Protein AF-A0A1C6RXB1-F1 (afdb_monomer_lite)

Structure (mmCIF, N/CA/C/O backbone):
data_AF-A0A1C6RXB1-F1
#
_entry.id   AF-A0A1C6RXB1-F1
#
loop_
_atom_site.group_PDB
_atom_site.id
_atom_site.type_symbol
_atom_site.label_atom_id
_atom_site.label_alt_id
_atom_site.label_comp_id
_atom_site.label_asym_id
_atom_site.label_entity_id
_atom_site.label_seq_id
_atom_site.pdbx_PDB_ins_code
_atom_site.Cartn_x
_atom_site.Cartn_y
_atom_site.Cartn_z
_atom_site.occupancy
_atom_site.B_iso_or_equiv
_atom_site.auth_seq_id
_atom_site.auth_comp_id
_atom_site.auth_asym_id
_atom_site.auth_atom_id
_atom_site.pdbx_PDB_model_num
ATOM 1 N N . MET A 1 1 ? 4.138 -4.981 -14.962 1.00 79.88 1 MET A N 1
ATOM 2 C CA . MET A 1 1 ? 4.579 -4.442 -13.661 1.00 79.88 1 MET A CA 1
ATOM 3 C C . MET A 1 1 ? 3.657 -3.330 -13.187 1.00 79.88 1 MET A C 1
ATOM 5 O O . MET A 1 1 ? 3.293 -3.316 -12.020 1.00 79.88 1 MET A O 1
ATOM 9 N N . ASP A 1 2 ? 3.171 -2.492 -14.103 1.00 83.19 2 ASP A N 1
ATOM 10 C CA . ASP A 1 2 ? 2.123 -1.495 -13.844 1.00 83.19 2 ASP A CA 1
ATOM 11 C C . ASP A 1 2 ? 0.861 -2.096 -13.203 1.00 83.19 2 ASP A C 1
ATOM 13 O O . ASP A 1 2 ? 0.380 -1.563 -12.210 1.00 83.19 2 ASP A O 1
ATOM 17 N N . ASP A 1 3 ? 0.400 -3.267 -13.666 1.00 88.12 3 ASP A N 1
ATOM 18 C CA . ASP A 1 3 ? -0.743 -3.975 -13.060 1.00 88.12 3 ASP A CA 1
ATOM 19 C C . ASP A 1 3 ? -0.552 -4.269 -11.560 1.00 88.12 3 ASP A C 1
ATOM 21 O O . ASP A 1 3 ? -1.490 -4.127 -10.776 1.00 88.12 3 ASP A O 1
ATOM 25 N N . LEU A 1 4 ? 0.665 -4.653 -11.148 1.00 89.38 4 LEU A N 1
ATOM 26 C CA . LEU A 1 4 ? 0.993 -4.911 -9.743 1.00 89.38 4 LEU A CA 1
ATOM 27 C C . LEU A 1 4 ? 0.988 -3.605 -8.939 1.00 89.38 4 LEU A C 1
ATOM 29 O O . LEU A 1 4 ? 0.458 -3.573 -7.833 1.00 89.38 4 LEU A O 1
ATOM 33 N N . VAL A 1 5 ? 1.522 -2.517 -9.501 1.00 88.31 5 VAL A N 1
ATOM 34 C CA . VAL A 1 5 ? 1.511 -1.189 -8.864 1.00 88.31 5 VAL A CA 1
ATOM 35 C C . VAL A 1 5 ? 0.080 -0.683 -8.682 1.00 88.31 5 VAL A C 1
ATOM 37 O O . VAL A 1 5 ? -0.283 -0.254 -7.586 1.00 88.31 5 VAL A O 1
ATOM 40 N N . THR A 1 6 ? -0.752 -0.768 -9.723 1.00 91.31 6 THR A N 1
ATOM 41 C CA . THR A 1 6 ? -2.166 -0.375 -9.665 1.00 91.31 6 THR A CA 1
ATOM 42 C C . THR A 1 6 ? -2.928 -1.201 -8.632 1.00 91.31 6 THR A C 1
ATOM 44 O O . THR A 1 6 ? -3.662 -0.640 -7.819 1.00 91.31 6 THR A O 1
ATOM 47 N N . TRP A 1 7 ? -2.729 -2.520 -8.614 1.00 93.25 7 TRP A N 1
ATOM 48 C CA . TRP A 1 7 ? -3.399 -3.395 -7.656 1.00 93.25 7 TRP A CA 1
ATOM 49 C C . TRP A 1 7 ? -2.941 -3.150 -6.211 1.00 93.25 7 TRP A C 1
ATOM 51 O O . TRP A 1 7 ? -3.776 -3.049 -5.313 1.00 93.25 7 TRP A O 1
ATOM 61 N N . LEU A 1 8 ? -1.635 -2.984 -5.977 1.00 91.00 8 LEU A N 1
ATOM 62 C CA . LEU A 1 8 ? -1.084 -2.738 -4.642 1.00 91.00 8 LEU A CA 1
ATOM 63 C C . LEU A 1 8 ? -1.553 -1.393 -4.070 1.00 91.00 8 LEU A C 1
ATOM 65 O O . LEU A 1 8 ? -1.834 -1.305 -2.877 1.00 91.00 8 LEU A O 1
ATOM 69 N N . ARG A 1 9 ? -1.718 -0.363 -4.910 1.00 91.12 9 ARG A N 1
ATOM 70 C CA . ARG A 1 9 ? -2.360 0.895 -4.492 1.00 91.12 9 ARG A CA 1
ATOM 71 C C . ARG A 1 9 ? -3.779 0.675 -3.992 1.00 91.12 9 ARG A C 1
ATOM 73 O O . ARG A 1 9 ? -4.104 1.141 -2.908 1.00 91.12 9 ARG A O 1
ATOM 80 N N . ALA A 1 10 ? -4.583 -0.080 -4.736 1.00 92.50 10 ALA A N 1
ATOM 81 C CA . ALA A 1 10 ? -5.953 -0.370 -4.331 1.00 92.50 10 ALA A CA 1
ATOM 82 C C . ALA A 1 10 ? -6.017 -1.123 -2.989 1.00 92.50 10 ALA A C 1
ATOM 84 O O . ALA A 1 10 ? -6.902 -0.844 -2.186 1.00 92.50 10 ALA A O 1
ATOM 85 N N . GLN A 1 11 ? -5.071 -2.032 -2.713 1.00 91.31 11 GLN A N 1
ATOM 86 C CA . GLN A 1 11 ? -4.996 -2.704 -1.408 1.00 91.31 11 GLN A CA 1
ATOM 87 C C . GLN A 1 11 ? -4.655 -1.732 -0.273 1.00 91.31 11 GLN A C 1
ATOM 89 O O . GLN A 1 11 ? -5.293 -1.773 0.773 1.00 91.31 11 GLN A O 1
ATOM 94 N N . LEU A 1 12 ? -3.695 -0.826 -0.483 1.00 90.31 12 LEU A N 1
ATOM 95 C CA . LEU A 1 12 ? -3.343 0.194 0.511 1.00 90.31 12 LEU A CA 1
ATOM 96 C C . LEU A 1 12 ? -4.503 1.167 0.782 1.00 90.31 12 LEU A C 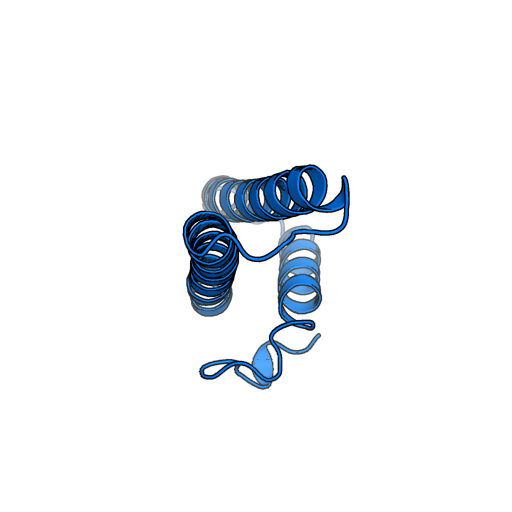1
ATOM 98 O O . LEU A 1 12 ? -4.696 1.588 1.922 1.00 90.31 12 LEU A O 1
ATOM 102 N N . ASP A 1 13 ? -5.279 1.510 -0.249 1.00 90.75 13 ASP A N 1
ATOM 103 C CA . ASP A 1 13 ? -6.480 2.342 -0.125 1.00 90.75 13 ASP A CA 1
ATOM 104 C C . ASP A 1 13 ? -7.595 1.633 0.656 1.00 90.75 13 ASP A C 1
ATOM 106 O O . ASP A 1 13 ? -8.284 2.264 1.461 1.00 90.75 13 ASP A O 1
ATOM 110 N N . GLU A 1 14 ? -7.765 0.326 0.446 1.00 89.06 14 GLU A N 1
ATOM 111 C CA . GLU A 1 14 ? -8.748 -0.475 1.175 1.00 89.06 14 GLU A CA 1
ATOM 112 C C . GLU A 1 14 ? -8.344 -0.674 2.638 1.00 89.06 14 GLU A C 1
ATOM 114 O O . GLU A 1 14 ? -9.167 -0.447 3.521 1.00 89.06 14 GLU A O 1
ATOM 119 N N . ASP A 1 15 ? -7.077 -0.994 2.919 1.00 86.00 15 ASP A N 1
ATOM 120 C CA . ASP A 1 15 ? -6.576 -1.103 4.293 1.00 86.00 15 ASP A CA 1
ATOM 121 C C . ASP A 1 15 ? -6.768 0.226 5.052 1.00 86.00 15 ASP A C 1
ATOM 123 O O . ASP A 1 15 ? -7.222 0.236 6.197 1.00 86.00 15 ASP A O 1
ATOM 127 N N . GLU A 1 16 ? -6.490 1.374 4.418 1.00 87.50 16 GLU A N 1
ATOM 128 C CA . GLU A 1 16 ? -6.764 2.686 5.019 1.00 87.50 16 GLU A CA 1
ATOM 129 C C . GLU A 1 16 ? -8.265 2.878 5.305 1.00 87.50 16 GLU A C 1
ATOM 131 O O . GLU A 1 16 ? -8.647 3.369 6.373 1.00 87.50 16 GLU A O 1
ATOM 136 N N . ARG A 1 17 ? -9.134 2.487 4.369 1.00 87.19 17 ARG A N 1
ATOM 137 C CA . ARG A 1 17 ? -10.588 2.590 4.536 1.00 87.19 17 ARG A CA 1
ATOM 138 C C . ARG A 1 17 ? -11.103 1.694 5.659 1.00 87.19 17 ARG A C 1
ATOM 140 O O . ARG A 1 17 ? -11.933 2.153 6.450 1.00 87.19 17 ARG A O 1
ATOM 147 N N . GLU A 1 18 ? -10.637 0.451 5.748 1.00 83.75 18 GLU A N 1
ATOM 148 C CA . GLU A 1 18 ? -10.977 -0.485 6.825 1.00 83.75 18 GLU A CA 1
ATOM 149 C C . GLU A 1 18 ? -10.581 0.114 8.189 1.00 83.75 18 GLU A C 1
ATOM 151 O O . GLU A 1 18 ? -11.387 0.113 9.128 1.00 83.75 18 GLU A O 1
ATOM 156 N N . LEU A 1 19 ? -9.396 0.734 8.271 1.00 80.44 19 LEU A N 1
ATOM 157 C CA . LEU A 1 19 ? -8.904 1.417 9.472 1.00 80.44 19 LEU A CA 1
ATOM 158 C C . LEU A 1 19 ? -9.791 2.597 9.888 1.00 80.44 19 LEU A C 1
ATOM 160 O O . LEU A 1 19 ? -10.192 2.686 11.053 1.00 80.44 19 LEU A O 1
ATOM 164 N N . TRP A 1 20 ? -10.152 3.484 8.958 1.00 80.75 20 TRP A N 1
ATOM 165 C CA . TRP A 1 20 ? -11.056 4.600 9.263 1.00 80.75 20 TRP A CA 1
ATOM 166 C C . TRP A 1 20 ? -12.461 4.124 9.646 1.00 80.75 20 TRP A C 1
ATOM 168 O O . TRP A 1 20 ? -13.067 4.659 10.578 1.00 80.75 20 TRP A O 1
ATOM 178 N N . SER A 1 21 ? -12.964 3.086 8.975 1.00 82.00 21 SER A N 1
ATOM 179 C CA . SER A 1 21 ? -14.305 2.538 9.210 1.00 82.00 21 SER A CA 1
ATOM 180 C C . SER A 1 21 ? -14.434 1.923 10.598 1.00 82.00 21 SER A C 1
ATOM 182 O O . SER A 1 21 ? -15.427 2.132 11.292 1.00 82.00 21 SER A O 1
ATOM 184 N N . ALA A 1 22 ? -13.428 1.183 11.047 1.00 76.25 22 ALA A N 1
ATOM 185 C CA . ALA A 1 22 ? -13.418 0.628 12.391 1.00 76.25 22 ALA A CA 1
ATOM 186 C C . ALA A 1 22 ? -13.220 1.731 13.471 1.00 76.25 22 ALA A C 1
ATOM 188 O O . ALA A 1 22 ? -13.757 1.627 14.574 1.00 76.25 22 ALA A O 1
ATOM 189 N N . GL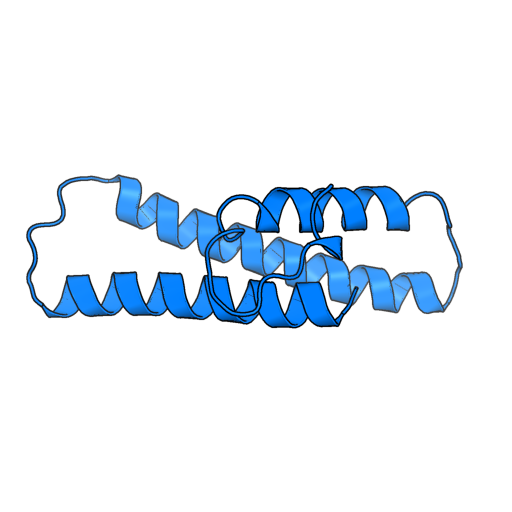Y A 1 23 ? -12.565 2.854 13.128 1.00 74.12 23 GLY A N 1
ATOM 190 C CA . GLY A 1 23 ? -12.489 4.075 13.942 1.00 74.12 23 GLY A CA 1
ATOM 191 C C . GLY A 1 23 ? -13.863 4.685 14.183 1.00 74.12 23 GLY A C 1
ATOM 192 O O . GLY A 1 23 ? -14.246 4.956 15.321 1.00 74.12 23 GLY A O 1
ATOM 193 N N . ALA A 1 24 ? -14.634 4.825 13.106 1.00 76.25 24 ALA A N 1
ATOM 194 C CA . ALA A 1 24 ? -15.988 5.363 13.133 1.00 76.25 24 ALA A CA 1
ATOM 195 C C . ALA A 1 24 ? -16.993 4.458 13.871 1.00 76.25 24 ALA A C 1
ATOM 197 O O . ALA A 1 24 ? -17.938 4.963 14.474 1.00 76.25 24 ALA A O 1
ATOM 198 N N . ARG A 1 25 ? -16.784 3.133 13.871 1.00 77.88 25 ARG A N 1
ATOM 199 C CA . ARG A 1 25 ? -17.632 2.163 14.593 1.00 77.88 25 ARG A CA 1
ATOM 200 C C . ARG A 1 25 ? -17.402 2.144 16.111 1.00 77.88 25 ARG A C 1
ATOM 202 O O . ARG A 1 25 ? -18.087 1.404 16.811 1.00 77.88 25 ARG A O 1
ATOM 209 N N . GLY A 1 26 ? -16.469 2.948 16.630 1.00 68.88 26 GLY A N 1
ATOM 210 C CA . GLY A 1 26 ? -16.189 3.029 18.067 1.00 68.88 26 GLY A CA 1
ATOM 211 C C . GLY A 1 26 ? -15.585 1.747 18.648 1.00 68.88 26 GLY A C 1
ATOM 212 O O . GLY A 1 26 ? -15.617 1.554 19.864 1.00 68.88 26 GLY A O 1
ATOM 213 N N . GLU A 1 27 ? -15.041 0.867 17.799 1.00 73.38 27 GLU A N 1
ATOM 214 C CA . GLU A 1 27 ? -14.306 -0.311 18.254 1.00 73.38 27 GLU A CA 1
ATOM 215 C C . GLU A 1 27 ? -13.120 0.155 19.110 1.00 73.38 27 GLU A C 1
ATOM 217 O O . GLU A 1 27 ? -12.420 1.111 18.775 1.00 73.38 27 GLU A O 1
ATOM 222 N N . ARG A 1 28 ? -12.920 -0.457 20.284 1.00 61.72 28 ARG A N 1
ATOM 223 C CA . ARG A 1 28 ? -11.863 -0.037 21.210 1.00 61.72 28 ARG A CA 1
ATOM 224 C C . ARG A 1 28 ? -10.503 -0.436 20.644 1.00 61.72 28 ARG A C 1
ATOM 226 O O . ARG A 1 28 ? -10.070 -1.576 20.779 1.00 61.72 28 ARG A O 1
ATOM 233 N N . TRP A 1 29 ? -9.829 0.532 20.043 1.00 62.59 29 TRP A N 1
ATOM 234 C CA . TRP A 1 29 ? -8.517 0.370 19.427 1.00 62.59 29 TRP A CA 1
ATOM 235 C C . TRP A 1 29 ? -7.399 0.273 20.470 1.00 62.59 29 TRP A C 1
ATOM 237 O O . TRP A 1 29 ? -7.200 1.233 21.218 1.00 62.59 29 TRP A O 1
ATOM 247 N N . PRO A 1 30 ? -6.640 -0.836 20.556 1.00 55.22 30 PRO A N 1
ATOM 248 C CA . PRO A 1 30 ? -5.788 -1.039 21.723 1.00 55.22 30 PRO A CA 1
ATOM 249 C C . PRO A 1 30 ? -4.427 -0.319 21.723 1.00 55.22 30 PRO A C 1
ATOM 251 O O . PRO A 1 30 ? -3.821 -0.283 22.788 1.00 55.22 30 PRO A O 1
ATOM 254 N N . HIS A 1 31 ? -3.890 0.235 20.619 1.00 55.00 31 HIS A N 1
ATOM 255 C CA . HIS A 1 31 ? -2.458 0.604 20.613 1.00 55.00 31 HIS A CA 1
ATOM 256 C C . HIS A 1 31 ? -2.024 1.868 19.836 1.00 55.00 31 HIS A C 1
ATOM 258 O O . HIS A 1 31 ? -2.550 2.154 18.759 1.00 55.00 31 HIS A O 1
ATOM 264 N N . PRO A 1 32 ? -0.939 2.545 20.296 1.00 57.88 32 PRO A N 1
ATOM 265 C CA . PRO A 1 32 ? -0.200 3.589 19.564 1.00 57.88 32 PRO A CA 1
ATOM 266 C C . PRO A 1 32 ? 0.246 3.193 18.146 1.00 57.88 32 PRO A C 1
ATOM 268 O O . PRO A 1 32 ? 0.562 4.063 17.338 1.00 57.88 32 PRO A O 1
ATOM 271 N N . GLY A 1 33 ? 0.253 1.891 17.834 1.00 58.78 33 GLY A N 1
ATOM 272 C CA . GLY A 1 33 ? 0.544 1.330 16.513 1.00 58.78 33 GLY A CA 1
ATOM 273 C C . GLY A 1 33 ? -0.370 1.828 15.386 1.00 58.78 33 GLY A C 1
ATOM 274 O O . GLY A 1 33 ? 0.049 1.798 14.239 1.00 58.78 33 GLY A O 1
ATOM 275 N N . PHE A 1 34 ? -1.564 2.358 15.678 1.00 66.94 34 PHE A N 1
ATOM 276 C CA . PHE A 1 34 ? -2.491 2.880 14.659 1.00 66.94 34 PHE A CA 1
ATOM 277 C C . PHE A 1 34 ? -1.931 4.092 13.895 1.00 66.94 34 PHE A C 1
ATOM 279 O O . PHE A 1 34 ? -1.974 4.138 12.666 1.00 66.94 34 PHE A O 1
ATOM 286 N N . LYS A 1 35 ? -1.326 5.051 14.612 1.00 64.38 35 LYS A N 1
ATOM 287 C CA . LYS A 1 35 ? -0.626 6.182 13.979 1.00 64.38 35 LYS A CA 1
ATOM 288 C C . LYS A 1 35 ? 0.544 5.698 13.120 1.00 64.38 35 LYS A C 1
ATOM 290 O O . LYS A 1 35 ? 0.804 6.270 12.066 1.00 64.38 35 LYS A O 1
ATOM 295 N N . TRP A 1 36 ? 1.219 4.638 13.564 1.00 71.44 36 TRP A N 1
ATOM 296 C CA . TRP A 1 36 ? 2.336 4.033 12.843 1.00 71.44 36 TRP A CA 1
ATOM 297 C C . TRP A 1 36 ? 1.891 3.244 11.614 1.00 71.44 36 TRP A C 1
ATOM 299 O O . TRP A 1 36 ? 2.598 3.274 10.619 1.00 71.44 36 TRP A O 1
ATOM 309 N N . LEU A 1 37 ? 0.715 2.614 11.634 1.00 79.44 37 LEU A N 1
ATOM 310 C CA . LEU A 1 37 ? 0.168 1.887 10.489 1.00 79.44 37 LEU A CA 1
ATOM 311 C C . LEU A 1 37 ? -0.295 2.838 9.378 1.00 79.44 37 LEU A C 1
ATOM 313 O O . LEU A 1 37 ? -0.009 2.597 8.213 1.00 79.44 37 LEU A O 1
ATOM 317 N N . ILE A 1 38 ? -0.916 3.971 9.723 1.00 79.88 38 ILE A N 1
ATOM 318 C CA . ILE A 1 38 ? -1.205 5.030 8.742 1.00 79.88 38 ILE A CA 1
ATOM 319 C C . ILE A 1 38 ? 0.095 5.643 8.199 1.00 79.88 38 ILE A C 1
ATOM 321 O O . ILE A 1 38 ? 0.201 5.921 7.005 1.00 79.88 38 ILE A O 1
ATOM 325 N N . ALA A 1 39 ? 1.112 5.837 9.045 1.00 77.44 39 ALA A N 1
ATOM 326 C CA . ALA A 1 39 ? 2.428 6.287 8.590 1.00 77.44 39 ALA A CA 1
ATOM 327 C C . ALA A 1 39 ? 3.107 5.260 7.663 1.00 77.44 39 ALA A C 1
ATOM 329 O O . ALA A 1 39 ? 3.704 5.654 6.665 1.00 77.44 39 ALA A O 1
ATOM 330 N N . ASP A 1 40 ? 2.969 3.964 7.946 1.00 83.88 40 ASP A N 1
ATOM 331 C CA . ASP A 1 40 ? 3.466 2.859 7.121 1.00 83.88 40 ASP A CA 1
ATOM 332 C C . ASP A 1 40 ? 2.747 2.785 5.765 1.00 83.88 40 ASP A C 1
ATOM 334 O O . ASP A 1 40 ? 3.405 2.751 4.726 1.00 83.88 40 ASP A O 1
ATOM 338 N N . ILE A 1 41 ? 1.411 2.868 5.741 1.00 85.56 41 ILE A N 1
ATOM 339 C CA . ILE A 1 41 ? 0.620 2.937 4.500 1.00 85.56 41 ILE A CA 1
ATOM 340 C C . ILE A 1 41 ? 1.054 4.144 3.658 1.00 85.56 41 ILE A C 1
ATOM 342 O O . ILE A 1 41 ? 1.297 4.016 2.455 1.00 85.56 41 ILE A O 1
ATOM 346 N N . ASN A 1 42 ? 1.228 5.310 4.284 1.00 84.19 42 ASN A N 1
ATOM 347 C CA . ASN A 1 42 ? 1.700 6.507 3.589 1.00 84.19 42 ASN A CA 1
ATOM 348 C C . ASN A 1 42 ? 3.138 6.361 3.072 1.00 84.19 42 ASN A C 1
ATOM 350 O O . ASN A 1 42 ? 3.423 6.778 1.948 1.00 84.19 42 ASN A O 1
ATOM 354 N N . ALA A 1 43 ? 4.035 5.733 3.836 1.00 79.44 43 ALA A N 1
ATOM 355 C CA . ALA A 1 43 ? 5.393 5.436 3.388 1.00 79.44 43 ALA A CA 1
ATOM 356 C C . ALA A 1 43 ? 5.387 4.499 2.168 1.00 79.44 43 ALA A C 1
ATOM 358 O O . ALA A 1 43 ? 6.076 4.765 1.183 1.00 79.44 43 ALA A O 1
ATOM 359 N N . LYS A 1 44 ? 4.551 3.454 2.180 1.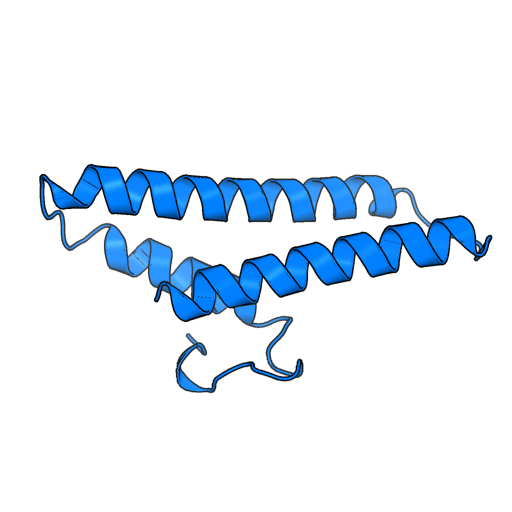00 88.75 44 LYS A N 1
ATOM 360 C CA . LYS A 1 44 ? 4.376 2.532 1.047 1.00 88.75 44 LYS A CA 1
ATOM 361 C C . LYS A 1 44 ? 3.806 3.238 -0.184 1.00 88.75 44 LYS A C 1
ATOM 363 O O . LYS A 1 44 ? 4.334 3.056 -1.278 1.00 88.75 44 LYS A O 1
ATOM 368 N N . ARG A 1 45 ? 2.809 4.116 -0.033 1.00 87.06 45 ARG A N 1
ATOM 369 C CA . ARG A 1 45 ? 2.305 4.945 -1.146 1.00 87.06 45 ARG A CA 1
ATOM 370 C C . ARG A 1 45 ? 3.381 5.859 -1.723 1.00 87.06 45 ARG A C 1
ATOM 372 O O . ARG A 1 45 ? 3.482 5.978 -2.942 1.00 87.06 45 ARG A O 1
ATOM 379 N N . LEU A 1 46 ? 4.202 6.472 -0.870 1.00 82.31 46 LEU A N 1
ATOM 380 C CA . LEU A 1 46 ? 5.312 7.310 -1.315 1.00 82.31 46 LEU A CA 1
ATOM 381 C C . LEU A 1 46 ? 6.329 6.495 -2.125 1.00 82.31 46 LEU A C 1
ATOM 383 O O . LEU A 1 46 ? 6.768 6.962 -3.173 1.00 82.31 46 LEU A O 1
ATOM 387 N N . LEU A 1 47 ? 6.646 5.267 -1.702 1.00 82.44 47 LEU A N 1
ATOM 388 C CA . LEU A 1 47 ? 7.492 4.352 -2.476 1.00 82.44 47 LEU A CA 1
ATOM 389 C C . LEU A 1 47 ? 6.894 4.043 -3.858 1.00 82.44 47 LEU A C 1
ATOM 391 O O . LEU A 1 47 ? 7.621 4.083 -4.848 1.00 82.44 47 LEU A O 1
ATOM 395 N N . LEU A 1 48 ? 5.578 3.820 -3.956 1.00 81.69 48 LEU A N 1
ATOM 396 C CA . LEU A 1 48 ? 4.899 3.595 -5.242 1.00 81.69 48 LEU A CA 1
ATOM 397 C C . LEU A 1 48 ? 4.925 4.836 -6.144 1.00 81.69 48 LEU A C 1
ATOM 399 O O . LEU A 1 48 ? 5.175 4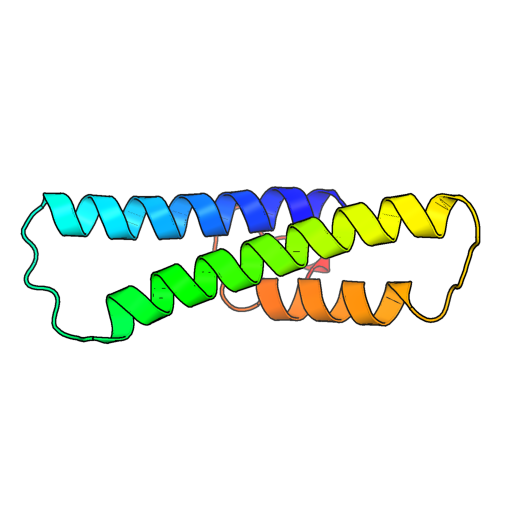.727 -7.340 1.00 81.69 48 LEU A O 1
ATOM 403 N N . THR A 1 49 ? 4.729 6.029 -5.584 1.00 83.62 49 THR A N 1
ATOM 404 C CA . THR A 1 49 ? 4.876 7.290 -6.329 1.00 83.62 49 THR A CA 1
ATOM 405 C C . THR A 1 49 ? 6.308 7.483 -6.831 1.00 83.62 49 THR A C 1
ATOM 407 O O . THR A 1 49 ? 6.518 7.885 -7.973 1.00 83.62 49 THR A O 1
ATOM 410 N N . GLN A 1 50 ? 7.312 7.160 -6.012 1.00 73.62 50 GLN A N 1
ATOM 411 C CA . GLN A 1 50 ? 8.717 7.216 -6.423 1.00 73.62 50 GLN A CA 1
ATOM 412 C C . GLN A 1 50 ? 9.039 6.192 -7.517 1.00 73.62 50 GLN A C 1
ATOM 414 O O . GLN A 1 50 ? 9.811 6.513 -8.418 1.00 73.62 50 GLN A O 1
ATOM 419 N N . PHE A 1 51 ? 8.434 5.000 -7.486 1.00 73.12 51 PHE A N 1
ATOM 420 C CA . PHE A 1 51 ? 8.561 4.015 -8.561 1.00 73.12 51 PHE A CA 1
ATOM 421 C C . PHE A 1 51 ? 8.070 4.576 -9.897 1.00 73.12 51 PHE A C 1
ATOM 423 O O . PHE A 1 51 ? 8.804 4.531 -10.878 1.00 73.12 51 PHE A O 1
ATOM 430 N N . GLU A 1 52 ? 6.880 5.173 -9.937 1.00 71.69 52 GLU A N 1
ATOM 431 C CA . GLU A 1 52 ? 6.332 5.749 -11.172 1.00 71.69 52 GLU A CA 1
ATOM 432 C C . GLU A 1 52 ? 7.150 6.938 -11.677 1.00 71.69 52 GLU A C 1
ATOM 434 O O . GLU A 1 52 ? 7.434 7.041 -12.872 1.00 71.69 52 GLU A O 1
ATOM 439 N N . LEU A 1 53 ? 7.596 7.816 -10.773 1.00 69.62 53 LEU A N 1
ATOM 440 C CA . LEU A 1 53 ? 8.458 8.946 -11.123 1.00 69.62 53 LEU A CA 1
ATOM 441 C C . LEU A 1 53 ? 9.815 8.473 -11.661 1.00 69.62 53 LEU A C 1
ATOM 443 O O . LEU A 1 53 ? 10.33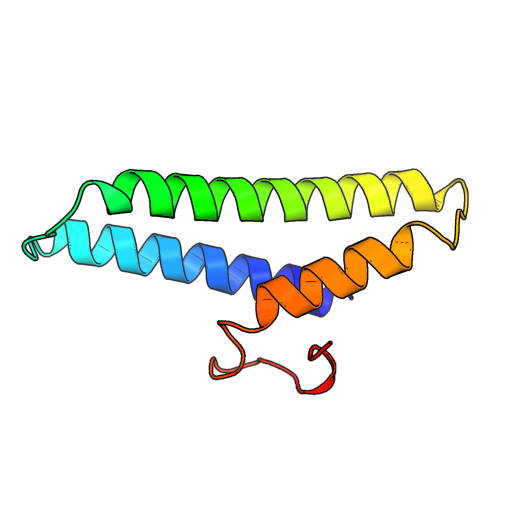3 9.041 -12.627 1.00 69.62 53 LEU A O 1
ATOM 447 N N . ARG A 1 54 ? 10.387 7.414 -11.077 1.00 65.31 54 ARG A N 1
ATOM 448 C CA . ARG A 1 54 ? 11.669 6.849 -11.507 1.00 65.31 54 ARG A CA 1
ATOM 449 C C . ARG A 1 54 ? 11.521 6.038 -12.800 1.00 65.31 54 ARG A C 1
ATOM 451 O O . ARG A 1 54 ? 12.360 6.184 -13.680 1.00 65.31 54 ARG A O 1
ATOM 458 N N . GLY A 1 55 ? 10.436 5.282 -12.968 1.00 60.06 55 GLY A N 1
ATOM 459 C CA . GLY A 1 55 ? 10.068 4.607 -14.217 1.00 60.06 55 GLY A CA 1
ATOM 460 C C . GLY A 1 55 ? 9.871 5.590 -15.376 1.00 60.06 55 GLY A C 1
ATOM 461 O O . GLY A 1 55 ? 10.353 5.341 -16.480 1.00 60.06 55 GLY A O 1
ATOM 462 N N . ASN A 1 56 ? 9.282 6.762 -15.108 1.00 50.66 56 ASN A N 1
ATOM 463 C CA . ASN A 1 56 ? 9.175 7.854 -16.082 1.00 50.66 56 ASN A CA 1
ATOM 464 C C . ASN A 1 56 ? 10.504 8.582 -16.340 1.00 50.66 56 ASN A C 1
ATOM 466 O O . ASN A 1 56 ? 10.759 8.978 -17.475 1.00 50.66 56 ASN A O 1
ATOM 470 N N . SER A 1 57 ? 11.373 8.728 -15.335 1.00 50.38 57 SER A N 1
ATOM 471 C CA . SER A 1 57 ? 12.691 9.371 -15.495 1.00 50.38 57 SER A CA 1
ATOM 472 C C . SER A 1 57 ? 13.698 8.482 -16.244 1.00 50.38 57 SER A C 1
ATOM 474 O O . SER A 1 57 ? 14.526 8.976 -17.005 1.00 50.38 57 SER A O 1
ATOM 476 N N . VAL A 1 58 ? 13.611 7.158 -16.074 1.00 47.31 58 VAL A N 1
ATOM 477 C CA . VAL A 1 58 ? 14.483 6.156 -16.719 1.00 47.31 58 VAL A CA 1
ATOM 478 C C . VAL A 1 58 ? 14.020 5.817 -18.144 1.00 47.31 58 VAL A C 1
ATOM 480 O O . VAL A 1 58 ? 14.809 5.321 -18.946 1.00 47.31 58 VAL A O 1
ATOM 483 N N . ARG A 1 59 ? 12.787 6.171 -18.536 1.00 47.00 59 ARG A N 1
ATOM 484 C CA . ARG A 1 59 ? 12.287 5.969 -19.911 1.00 47.00 59 ARG A CA 1
ATOM 485 C C . ARG A 1 59 ? 13.068 6.759 -20.978 1.00 47.00 59 ARG A C 1
ATOM 487 O O . ARG A 1 59 ? 12.964 6.430 -22.154 1.00 47.00 59 ARG A O 1
ATOM 494 N N . GLY A 1 60 ? 13.864 7.757 -20.573 1.00 46.00 60 GLY A N 1
ATOM 495 C CA . GLY A 1 60 ? 14.795 8.498 -21.437 1.00 46.00 60 GLY A CA 1
ATOM 496 C C . GLY A 1 60 ? 16.259 8.026 -21.391 1.00 46.00 60 GLY A C 1
ATOM 497 O O . GLY A 1 60 ? 17.023 8.348 -22.294 1.00 46.00 60 GLY A O 1
ATOM 498 N N . MET A 1 61 ? 16.664 7.249 -20.379 1.00 46.34 61 MET A N 1
ATOM 499 C CA . MET A 1 61 ? 18.009 6.666 -20.260 1.00 46.34 61 MET A CA 1
ATOM 500 C C . MET A 1 61 ? 17.905 5.299 -19.584 1.00 46.34 61 MET A C 1
ATOM 502 O O . MET A 1 61 ? 17.811 5.200 -18.362 1.00 46.34 61 MET A O 1
ATOM 506 N N . VAL A 1 62 ? 17.923 4.237 -20.387 1.00 45.19 62 VAL A N 1
ATOM 507 C CA . VAL A 1 62 ? 17.838 2.847 -19.927 1.00 45.19 62 VAL A CA 1
ATOM 508 C C . VAL A 1 62 ? 19.067 2.511 -19.072 1.00 45.19 62 VAL A C 1
ATOM 510 O O . VAL A 1 62 ? 20.137 2.217 -19.599 1.00 45.19 62 VAL A O 1
ATOM 513 N N . GLN A 1 63 ? 18.917 2.529 -17.746 1.00 48.50 63 GLN A N 1
ATOM 514 C CA . GLN A 1 63 ? 19.809 1.810 -16.833 1.00 48.50 63 GLN A CA 1
ATOM 515 C C . GLN A 1 63 ? 19.129 0.496 -16.418 1.00 48.50 63 GLN A C 1
ATOM 517 O O . GLN A 1 63 ? 18.237 0.515 -15.568 1.00 48.50 63 GLN A O 1
ATOM 522 N N . PRO A 1 64 ? 19.533 -0.652 -16.992 1.00 50.38 64 PRO A N 1
ATOM 523 C CA . PRO A 1 64 ? 18.877 -1.939 -16.756 1.00 50.38 64 PRO A CA 1
ATOM 524 C C . PRO A 1 64 ? 19.072 -2.484 -15.330 1.00 50.38 64 PRO A C 1
ATOM 526 O O . PRO A 1 64 ? 18.281 -3.305 -14.882 1.00 50.38 64 PRO A O 1
ATOM 529 N N . ALA A 1 65 ? 20.080 -2.014 -14.585 1.00 53.12 65 ALA A N 1
ATOM 530 C CA . ALA A 1 65 ? 20.404 -2.540 -13.255 1.00 53.12 65 ALA A CA 1
ATOM 531 C C . ALA A 1 65 ? 19.443 -2.079 -12.143 1.00 53.12 65 ALA A C 1
ATOM 533 O O . ALA A 1 65 ? 19.245 -2.791 -11.162 1.00 53.12 65 ALA A O 1
ATOM 534 N N . THR A 1 66 ? 18.833 -0.898 -12.278 1.00 55.62 66 THR A N 1
ATOM 535 C CA . THR A 1 66 ? 18.017 -0.316 -11.201 1.00 55.62 66 THR A CA 1
ATOM 536 C C . THR A 1 66 ? 16.577 -0.831 -11.230 1.00 55.62 66 THR A C 1
ATOM 538 O O . THR A 1 66 ? 15.962 -0.932 -10.176 1.00 55.62 66 THR A O 1
ATOM 541 N N . GLY A 1 67 ? 16.041 -1.186 -12.406 1.00 60.62 67 GLY A N 1
ATOM 542 C CA . GLY A 1 67 ? 14.657 -1.658 -12.562 1.00 60.62 67 GLY A CA 1
ATOM 543 C C . GLY A 1 67 ? 14.356 -2.948 -11.791 1.00 60.62 67 GLY A C 1
ATOM 544 O O . GLY A 1 67 ? 13.358 -3.005 -11.083 1.00 60.62 67 GLY A O 1
ATOM 545 N N . GLY A 1 68 ? 15.267 -3.929 -11.830 1.00 70.31 68 GLY A N 1
ATOM 546 C CA . GLY A 1 68 ? 15.068 -5.222 -11.159 1.00 70.31 68 GLY A CA 1
ATOM 547 C C . GLY A 1 68 ? 14.935 -5.120 -9.636 1.00 70.31 68 GLY A C 1
ATOM 548 O O . GLY A 1 68 ? 14.054 -5.740 -9.056 1.00 70.31 68 GLY A O 1
ATOM 549 N N . VAL A 1 69 ? 15.734 -4.259 -8.990 1.00 74.19 69 VAL A N 1
ATOM 550 C CA . VAL A 1 69 ? 15.672 -4.056 -7.527 1.00 74.19 69 VAL A CA 1
ATOM 551 C C . VAL A 1 69 ? 14.318 -3.491 -7.093 1.00 74.19 69 VAL A C 1
ATOM 553 O O . VAL A 1 69 ? 13.787 -3.864 -6.047 1.00 74.19 69 VAL A O 1
ATOM 556 N N . TRP A 1 70 ? 13.751 -2.580 -7.886 1.00 76.19 70 TRP A N 1
ATOM 557 C CA . TRP A 1 70 ? 12.430 -2.028 -7.598 1.00 76.19 70 TRP A CA 1
ATOM 558 C C . TRP A 1 70 ? 11.323 -3.050 -7.829 1.00 76.19 70 TRP A C 1
ATOM 560 O O . TRP A 1 70 ? 10.368 -3.087 -7.053 1.00 76.19 70 TRP A O 1
ATOM 570 N N . ASP A 1 71 ? 11.468 -3.900 -8.842 1.00 80.75 71 ASP A N 1
ATOM 571 C CA . ASP A 1 71 ? 10.481 -4.931 -9.121 1.00 80.75 71 ASP A CA 1
ATOM 572 C C . ASP A 1 71 ? 10.422 -5.984 -8.007 1.00 80.75 71 ASP A C 1
ATOM 574 O O . ASP A 1 71 ? 9.331 -6.341 -7.553 1.00 80.75 71 ASP A O 1
ATOM 578 N N . ASP A 1 72 ? 11.578 -6.403 -7.491 1.00 84.25 72 ASP A N 1
ATOM 579 C CA . ASP A 1 72 ? 11.671 -7.311 -6.345 1.00 84.25 72 ASP A CA 1
ATOM 580 C C . ASP A 1 72 ? 11.068 -6.689 -5.079 1.00 84.25 72 ASP A C 1
ATOM 582 O O . ASP A 1 72 ? 10.321 -7.345 -4.348 1.00 84.25 72 ASP A O 1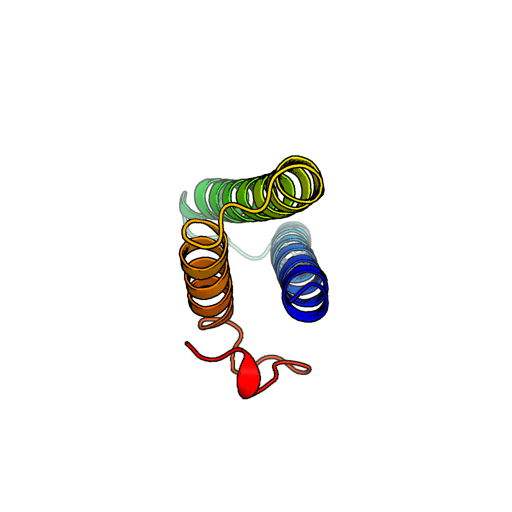
ATOM 586 N N . LEU A 1 73 ? 11.315 -5.395 -4.844 1.00 84.75 73 LEU A N 1
ATOM 587 C CA . LEU A 1 73 ? 10.723 -4.674 -3.717 1.00 84.75 73 LEU A CA 1
ATOM 588 C C . LEU A 1 73 ? 9.189 -4.660 -3.795 1.00 84.75 73 LEU A C 1
ATOM 590 O O . LEU A 1 73 ? 8.522 -4.894 -2.786 1.00 84.75 73 LEU A O 1
ATOM 594 N N . LEU A 1 74 ? 8.619 -4.415 -4.979 1.00 86.81 74 LEU A N 1
ATOM 595 C CA . LEU A 1 74 ? 7.167 -4.432 -5.187 1.00 86.81 74 LEU A CA 1
ATOM 596 C C . LEU A 1 74 ? 6.569 -5.819 -4.929 1.00 86.81 74 LEU A C 1
ATOM 598 O O . LEU A 1 74 ? 5.517 -5.923 -4.296 1.00 86.81 74 LEU A O 1
ATOM 602 N N . ARG A 1 75 ? 7.246 -6.887 -5.362 1.00 89.19 75 ARG A N 1
ATOM 603 C CA . ARG A 1 75 ? 6.819 -8.270 -5.098 1.00 89.19 75 ARG A CA 1
ATOM 604 C C . ARG A 1 75 ? 6.848 -8.600 -3.608 1.00 89.19 75 ARG A C 1
ATOM 606 O O . ARG A 1 75 ? 5.885 -9.163 -3.091 1.00 89.19 75 ARG A O 1
ATOM 613 N N . VAL A 1 76 ? 7.899 -8.188 -2.895 1.00 90.31 76 VAL A N 1
ATOM 614 C CA . VAL A 1 76 ? 7.995 -8.346 -1.433 1.00 90.31 76 VAL A CA 1
ATOM 615 C C . VAL A 1 76 ? 6.893 -7.564 -0.714 1.00 90.31 76 VAL A C 1
ATOM 617 O O . VAL A 1 76 ? 6.264 -8.100 0.197 1.00 90.31 76 VAL A O 1
ATOM 620 N N . LEU A 1 77 ? 6.594 -6.334 -1.143 1.00 89.25 77 LEU A N 1
ATOM 621 C CA . LEU A 1 77 ? 5.494 -5.535 -0.585 1.00 89.25 77 LEU A CA 1
ATOM 622 C C . LEU A 1 77 ? 4.114 -6.156 -0.832 1.00 89.25 77 LEU A C 1
ATOM 624 O O . LEU A 1 77 ? 3.200 -5.930 -0.042 1.00 89.25 77 LEU A O 1
ATOM 628 N N . ALA A 1 78 ? 3.961 -6.938 -1.900 1.00 91.06 78 ALA A N 1
ATOM 629 C CA . ALA A 1 78 ? 2.713 -7.611 -2.236 1.00 91.06 78 ALA A CA 1
ATOM 630 C C . ALA A 1 78 ? 2.505 -8.938 -1.483 1.00 91.06 78 ALA A C 1
ATOM 632 O O . ALA A 1 78 ? 1.371 -9.410 -1.401 1.00 91.06 78 ALA A O 1
ATOM 633 N N . LEU A 1 79 ? 3.557 -9.532 -0.903 1.00 90.38 79 LEU A N 1
ATOM 634 C CA . LEU A 1 79 ? 3.480 -10.813 -0.183 1.00 90.38 79 LEU A CA 1
ATOM 635 C C . LEU A 1 79 ? 2.410 -10.866 0.924 1.00 90.38 79 LEU A C 1
ATOM 637 O O . LEU A 1 79 ? 1.690 -11.866 0.975 1.00 90.38 79 LEU A O 1
ATOM 641 N N . PRO A 1 80 ? 2.236 -9.840 1.785 1.00 90.19 80 PRO A N 1
ATOM 642 C CA . PRO A 1 80 ? 1.189 -9.852 2.810 1.00 90.19 80 PRO A CA 1
ATOM 643 C C . PRO A 1 80 ? -0.224 -9.978 2.226 1.00 90.19 80 PRO A C 1
ATOM 645 O O . PRO A 1 80 ? -1.131 -10.486 2.881 1.00 90.19 80 PRO A O 1
ATOM 648 N N . TYR A 1 81 ? -0.400 -9.558 0.973 1.00 89.81 81 TYR A N 1
ATOM 649 C CA . TYR A 1 81 ? -1.671 -9.553 0.262 1.00 89.81 81 TYR A CA 1
ATOM 650 C C . TYR A 1 81 ? -1.866 -10.788 -0.629 1.00 89.81 81 TYR A C 1
ATOM 652 O O . TYR A 1 81 ? -2.838 -10.847 -1.376 1.00 89.81 81 TYR A O 1
ATOM 660 N N . ALA A 1 82 ? -0.998 -11.804 -0.547 1.00 90.62 82 ALA A N 1
ATOM 661 C CA . ALA A 1 82 ? -1.038 -12.970 -1.437 1.00 90.62 82 ALA A CA 1
ATOM 662 C C . ALA A 1 82 ? -2.347 -13.787 -1.381 1.00 90.62 82 ALA A C 1
ATOM 664 O O . ALA A 1 82 ? -2.627 -14.559 -2.296 1.00 90.62 82 ALA A O 1
ATOM 665 N N . ASN A 1 83 ? -3.138 -13.624 -0.315 1.00 90.56 83 ASN A N 1
ATOM 666 C CA . ASN A 1 83 ? -4.442 -14.270 -0.137 1.00 90.56 83 ASN A CA 1
ATOM 667 C C . ASN A 1 83 ? -5.630 -13.358 -0.501 1.00 90.56 83 ASN A C 1
ATOM 669 O O . ASN A 1 83 ? -6.780 -13.784 -0.392 1.00 90.56 83 ASN A O 1
ATOM 673 N N . ARG A 1 84 ? -5.386 -12.100 -0.895 1.00 88.12 84 ARG A N 1
ATOM 674 C CA . ARG A 1 84 ? -6.441 -11.168 -1.312 1.00 88.12 84 ARG A CA 1
ATOM 675 C C . ARG A 1 84 ? -6.858 -11.469 -2.763 1.00 88.12 84 ARG A C 1
ATOM 677 O O . ARG A 1 84 ? -6.026 -11.863 -3.585 1.00 88.12 84 ARG A O 1
ATOM 684 N N . PRO A 1 85 ? -8.142 -11.280 -3.110 1.00 91.25 85 PRO A N 1
ATOM 685 C CA . PRO A 1 85 ? -8.622 -11.493 -4.471 1.00 91.25 85 PRO A CA 1
ATOM 686 C C . PRO A 1 85 ? -7.899 -10.582 -5.474 1.00 91.25 85 PRO A C 1
ATOM 688 O O . PRO A 1 85 ? -7.599 -9.420 -5.198 1.00 91.25 85 PRO A O 1
ATOM 691 N N . GLY A 1 86 ? -7.620 -11.122 -6.660 1.00 88.56 86 GLY A N 1
ATOM 692 C CA . GLY A 1 86 ? -6.897 -10.412 -7.718 1.00 88.56 86 GLY A CA 1
ATOM 693 C C . GLY A 1 86 ? -5.371 -10.472 -7.602 1.00 88.56 86 GLY A C 1
ATOM 694 O O . GLY A 1 86 ? -4.702 -10.049 -8.541 1.00 88.56 86 GLY A O 1
ATOM 695 N N . TYR A 1 87 ? -4.821 -11.044 -6.523 1.00 91.31 87 TYR A N 1
ATOM 696 C CA . TYR A 1 87 ? -3.400 -11.374 -6.458 1.00 91.31 87 TYR A CA 1
ATOM 697 C C . TYR A 1 87 ? -3.043 -12.425 -7.516 1.00 91.31 87 TYR A C 1
ATOM 699 O O . TYR A 1 87 ? -3.701 -13.465 -7.617 1.00 91.31 87 TYR A O 1
ATOM 707 N N . ARG A 1 88 ? -1.987 -12.173 -8.295 1.00 92.88 88 ARG A N 1
ATOM 708 C CA . ARG A 1 88 ? -1.506 -13.104 -9.320 1.00 92.88 88 ARG A CA 1
ATOM 709 C C . ARG A 1 88 ? -0.247 -13.846 -8.855 1.00 92.88 88 ARG A C 1
ATOM 711 O O . ARG A 1 88 ? 0.649 -13.210 -8.301 1.00 92.88 88 ARG A O 1
ATOM 718 N N . PRO A 1 89 ? -0.117 -15.163 -9.114 1.00 89.06 89 PRO A N 1
ATOM 719 C CA . PRO A 1 89 ? 1.068 -15.934 -8.727 1.00 89.06 89 PRO A CA 1
ATOM 720 C C . PRO A 1 89 ? 2.378 -15.393 -9.313 1.00 89.06 89 PRO A C 1
ATOM 722 O O . PRO A 1 89 ? 3.415 -15.502 -8.669 1.00 89.06 89 PRO A O 1
ATOM 725 N N . GLU A 1 90 ? 2.324 -14.773 -10.496 1.00 89.12 90 GLU A N 1
ATOM 726 C CA . GLU A 1 90 ? 3.465 -14.120 -11.158 1.00 89.12 90 GLU A CA 1
ATOM 727 C C . GLU A 1 90 ? 4.050 -12.920 -10.387 1.00 89.12 90 GLU A C 1
ATOM 729 O O . GLU A 1 90 ? 5.130 -12.439 -10.722 1.00 89.12 90 GLU A O 1
ATOM 734 N N . TRP A 1 91 ? 3.346 -12.425 -9.365 1.00 90.75 91 TRP A N 1
ATOM 735 C CA . TRP A 1 91 ? 3.804 -11.345 -8.487 1.00 90.75 91 TRP A CA 1
ATOM 736 C C . TRP A 1 91 ? 4.512 -11.857 -7.232 1.00 90.75 91 TRP A C 1
ATOM 738 O O . TRP A 1 91 ? 4.895 -11.055 -6.378 1.00 90.75 91 TRP A O 1
ATOM 748 N N . ARG A 1 92 ? 4.681 -13.176 -7.091 1.00 85.88 92 ARG A N 1
ATOM 749 C CA . ARG A 1 92 ? 5.557 -13.730 -6.059 1.00 85.88 92 ARG A CA 1
ATOM 750 C C . ARG A 1 92 ? 7.021 -13.481 -6.452 1.00 85.88 92 ARG A C 1
ATOM 752 O O . ARG A 1 92 ? 7.343 -13.617 -7.635 1.00 85.88 92 ARG A O 1
ATOM 759 N N . PRO A 1 93 ? 7.873 -13.058 -5.501 1.00 83.94 93 PRO A N 1
ATOM 760 C CA . PRO A 1 93 ? 9.309 -12.947 -5.731 1.00 83.94 93 PRO A CA 1
ATOM 761 C C . PRO A 1 93 ? 9.913 -14.299 -6.114 1.00 83.94 93 PRO A C 1
ATOM 763 O O . PRO A 1 93 ? 9.469 -15.330 -5.553 1.00 83.94 93 PRO A O 1
#

Organism: NCBI:txid47866

Secondary structure (DSSP, 8-state):
-HHHHHHHHHHHHHHHHHHHHHHHTT-----THHHHHHHHHHHHHHHHHHHHHHHHHHTTS--HHHHHHHHHHHHHHHGGGTTSTT--GGG--

Sequence (93 aa):
MDDLVTWLRAQLDEDERELWSAGARGERWPHPGFKWLIADINAKRLLLTQFELRGNSVRGMVQPATGGVWDDLLRVLALPYANRPGYRPEWRP

Radius of gyration: 15.57 Å; chains: 1; bounding box: 38×25×43 Å

InterPro domains:
  IPR046193 Protein of unknown function DUF6221 [PF19730] (38-93)

pLDDT: mean 77.29, std 14.1, range [45.19, 93.25]

Foldseek 3Di:
DVLLLVVLLVVLVVVVVVLVVCVVVPPPDDDPCSVVSVVVSVVVVVLSVVLVVVVVVCVVPPPPVPNVVSLQVSLVSCVVVCVPPPRDPVSHD